Protein AF-A0A060BRG8-F1 (afdb_monomer_lite)

Structure (mmCIF, N/CA/C/O backbone):
data_AF-A0A060BRG8-F1
#
_entry.id   AF-A0A060BRG8-F1
#
loop_
_atom_site.group_PDB
_atom_site.id
_atom_site.type_symbol
_atom_site.label_atom_id
_atom_site.label_alt_id
_atom_site.label_comp_id
_atom_site.label_asym_id
_atom_site.label_entity_id
_atom_site.label_seq_id
_atom_site.pdbx_PDB_ins_code
_atom_site.Cartn_x
_atom_site.Cartn_y
_atom_site.Cartn_z
_atom_site.occupancy
_atom_site.B_iso_or_equiv
_atom_site.auth_seq_id
_atom_site.auth_comp_id
_atom_site.auth_asym_id
_atom_site.auth_atom_id
_atom_site.pdbx_PDB_model_num
ATOM 1 N N . PRO A 1 1 ? -16.343 -11.434 13.824 1.00 53.38 1 PRO A N 1
ATOM 2 C CA . PRO A 1 1 ? -16.273 -10.760 12.500 1.00 53.38 1 PRO A CA 1
ATOM 3 C C . PRO A 1 1 ? -14.811 -10.622 12.036 1.00 53.38 1 PRO A C 1
ATOM 5 O O . PRO A 1 1 ? -13.941 -10.566 12.901 1.00 53.38 1 PRO A O 1
ATOM 8 N N . PRO A 1 2 ? -14.512 -10.592 10.724 1.00 70.00 2 PRO A N 1
ATOM 9 C CA . PRO A 1 2 ? -13.133 -10.478 10.245 1.00 70.00 2 PRO A CA 1
ATOM 10 C C . PRO A 1 2 ? -12.521 -9.135 10.668 1.00 70.00 2 PRO A C 1
ATOM 12 O O . PRO A 1 2 ? -13.137 -8.090 10.454 1.00 70.00 2 PRO A O 1
ATOM 15 N N . THR A 1 3 ? -11.328 -9.171 11.266 1.00 87.75 3 THR A N 1
ATOM 16 C CA . THR A 1 3 ? -10.588 -8.015 11.819 1.00 87.75 3 THR A CA 1
ATOM 17 C C . THR A 1 3 ? -9.681 -7.322 10.802 1.00 87.75 3 THR A C 1
ATOM 19 O O . THR A 1 3 ? -9.256 -6.196 11.037 1.00 87.75 3 THR A O 1
ATOM 22 N N . VAL A 1 4 ? -9.423 -7.968 9.660 1.00 93.12 4 VAL A N 1
ATOM 23 C CA . VAL A 1 4 ? -8.533 -7.477 8.597 1.00 93.12 4 VAL A CA 1
ATOM 24 C C . VAL A 1 4 ? -8.965 -6.093 8.119 1.00 93.12 4 VAL A C 1
ATOM 26 O O . VAL A 1 4 ? -10.140 -5.893 7.803 1.00 93.12 4 VAL A O 1
ATOM 29 N N . GLN A 1 5 ? -8.019 -5.154 8.069 1.00 95.00 5 GLN A N 1
ATOM 30 C CA . GLN A 1 5 ? -8.232 -3.752 7.682 1.00 95.00 5 GLN A CA 1
ATOM 31 C C . GLN A 1 5 ? -7.740 -3.439 6.266 1.00 95.00 5 GLN A C 1
ATOM 33 O O . GLN A 1 5 ? -8.317 -2.593 5.575 1.00 95.00 5 GLN A O 1
ATOM 38 N N . LEU A 1 6 ? -6.682 -4.131 5.854 1.00 94.62 6 LEU A N 1
ATOM 39 C CA . LEU A 1 6 ? -5.953 -3.928 4.613 1.00 94.62 6 LEU A CA 1
ATOM 40 C C . LEU A 1 6 ? -5.370 -5.269 4.162 1.00 94.62 6 LEU A C 1
ATOM 42 O O . LEU A 1 6 ? -4.968 -6.074 5.001 1.00 94.62 6 LEU A O 1
ATOM 46 N N . ILE A 1 7 ? -5.332 -5.496 2.852 1.00 95.56 7 ILE A N 1
ATOM 47 C CA . ILE A 1 7 ? -4.593 -6.594 2.218 1.00 95.56 7 ILE A CA 1
ATOM 48 C C . ILE A 1 7 ? -3.798 -5.995 1.057 1.00 95.56 7 ILE A C 1
ATOM 50 O O . ILE A 1 7 ? -4.324 -5.152 0.335 1.00 95.56 7 ILE A O 1
ATOM 54 N N . TYR A 1 8 ? -2.559 -6.432 0.871 1.00 96.19 8 TYR A N 1
ATOM 55 C CA . TYR A 1 8 ? -1.716 -6.074 -0.268 1.00 96.19 8 TYR A CA 1
ATOM 56 C C . TYR A 1 8 ? -1.117 -7.337 -0.882 1.00 96.19 8 TYR A C 1
ATOM 58 O O . TYR A 1 8 ? -1.095 -8.388 -0.238 1.00 96.19 8 TYR A O 1
ATOM 66 N N . SER A 1 9 ? -0.660 -7.241 -2.128 1.00 97.12 9 SER A N 1
ATOM 67 C CA . SER A 1 9 ? 0.042 -8.333 -2.801 1.00 97.12 9 SER A CA 1
ATOM 68 C C . SER A 1 9 ? 1.449 -7.939 -3.215 1.00 97.12 9 SER A C 1
ATOM 70 O O . SER A 1 9 ? 1.751 -6.758 -3.4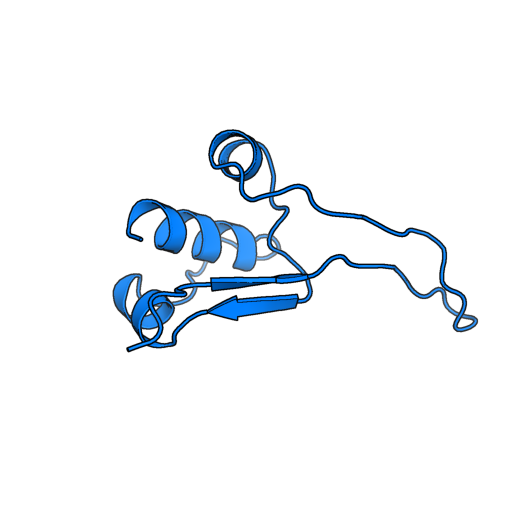16 1.00 97.12 9 SER A O 1
ATOM 72 N N . ASP A 1 10 ? 2.264 -8.961 -3.454 1.00 97.12 10 ASP A N 1
ATOM 73 C CA . ASP A 1 10 ? 3.449 -8.865 -4.299 1.00 97.12 10 ASP A CA 1
ATOM 74 C C . ASP A 1 10 ? 3.095 -8.338 -5.691 1.00 97.12 10 ASP A C 1
ATOM 76 O O . ASP A 1 10 ? 1.929 -8.308 -6.108 1.00 97.12 10 ASP A O 1
ATOM 80 N N . GLU A 1 11 ? 4.119 -7.934 -6.427 1.00 96.25 11 GLU A N 1
ATOM 81 C CA . GLU A 1 11 ? 3.967 -7.398 -7.771 1.00 96.25 11 GLU A CA 1
ATOM 82 C C . GLU A 1 11 ? 5.070 -7.876 -8.706 1.00 96.25 11 GLU A C 1
ATOM 84 O O . GLU A 1 11 ? 6.136 -8.331 -8.298 1.00 96.25 11 GLU A O 1
ATOM 89 N N . ASP A 1 12 ? 4.795 -7.747 -9.996 1.00 97.12 12 ASP A N 1
ATOM 90 C CA . ASP A 1 12 ? 5.759 -7.964 -11.060 1.00 97.12 12 ASP A CA 1
ATOM 91 C C . ASP A 1 12 ? 5.451 -6.977 -12.185 1.00 97.12 12 ASP A C 1
ATOM 93 O O . ASP A 1 12 ? 4.353 -6.415 -12.271 1.00 97.12 12 ASP A O 1
ATOM 97 N N . LYS A 1 13 ? 6.420 -6.768 -13.066 1.00 96.62 13 LYS A N 1
ATOM 98 C CA . LYS A 1 13 ? 6.292 -5.898 -14.228 1.00 96.62 13 LYS A CA 1
ATOM 99 C C . LYS A 1 13 ? 6.213 -6.729 -15.488 1.00 96.62 13 LYS A C 1
ATOM 101 O O . LYS A 1 13 ? 6.904 -7.733 -15.630 1.00 96.62 13 LYS A O 1
ATOM 106 N N . ILE A 1 14 ? 5.384 -6.266 -16.413 1.00 97.75 14 ILE A N 1
ATOM 107 C CA . ILE A 1 14 ? 5.229 -6.851 -17.739 1.00 97.75 14 ILE A CA 1
ATOM 108 C C . ILE A 1 14 ? 5.837 -5.874 -18.745 1.00 97.75 14 ILE A C 1
ATOM 110 O O . ILE A 1 14 ? 5.517 -4.686 -18.713 1.00 97.75 14 ILE A O 1
ATOM 114 N N . ASP A 1 15 ? 6.748 -6.357 -19.587 1.00 97.62 15 ASP A N 1
ATOM 115 C CA . ASP A 1 15 ? 7.345 -5.558 -20.659 1.00 97.62 15 ASP A CA 1
ATOM 116 C C . ASP A 1 15 ? 6.396 -5.393 -21.861 1.00 97.62 15 ASP A C 1
ATOM 118 O O . ASP A 1 15 ? 5.289 -5.934 -21.905 1.00 97.62 15 ASP A O 1
ATOM 122 N N . ASP A 1 16 ? 6.844 -4.653 -22.872 1.00 97.81 16 ASP A N 1
ATOM 123 C CA . ASP A 1 16 ? 6.110 -4.411 -24.120 1.00 97.81 16 ASP A CA 1
ATOM 124 C C . ASP A 1 16 ? 5.820 -5.689 -24.935 1.00 97.81 16 ASP A C 1
ATOM 126 O O . ASP A 1 16 ? 4.983 -5.677 -25.837 1.00 97.81 16 ASP A O 1
ATOM 130 N N . ARG A 1 17 ? 6.476 -6.807 -24.603 1.00 97.88 17 ARG A N 1
ATOM 131 C CA . ARG A 1 17 ? 6.3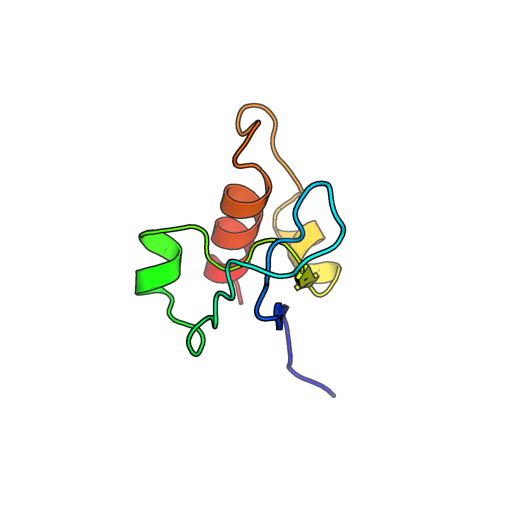03 -8.126 -25.228 1.00 97.88 17 ARG A CA 1
ATOM 132 C C . ARG A 1 17 ? 5.491 -9.089 -24.364 1.00 97.88 17 ARG A C 1
ATOM 134 O O . ARG A 1 17 ? 5.398 -10.269 -24.700 1.00 97.88 17 ARG A O 1
ATOM 141 N N . GLY A 1 18 ? 4.916 -8.622 -23.256 1.00 97.62 18 GLY A N 1
ATOM 142 C CA . GLY A 1 18 ? 4.110 -9.453 -22.365 1.00 97.62 18 GLY A CA 1
ATOM 143 C C . GLY A 1 18 ? 4.926 -10.338 -21.417 1.00 97.62 18 GLY A C 1
ATOM 144 O O . GLY A 1 18 ? 4.364 -11.241 -20.792 1.00 97.62 18 GLY A O 1
ATOM 145 N N . ARG A 1 19 ? 6.240 -10.122 -21.291 1.00 98.38 19 ARG A N 1
ATOM 146 C CA . ARG A 1 19 ? 7.113 -10.929 -20.429 1.00 98.38 19 ARG A CA 1
ATOM 147 C C . ARG A 1 19 ? 7.231 -10.305 -19.046 1.00 98.38 19 ARG A C 1
ATOM 149 O O . ARG A 1 19 ? 7.423 -9.101 -18.911 1.00 98.38 19 ARG A O 1
ATOM 156 N N . ARG A 1 20 ? 7.168 -11.159 -18.028 1.00 98.00 20 ARG A N 1
ATOM 157 C CA . ARG A 1 20 ? 7.457 -10.813 -16.633 1.00 98.00 20 ARG A CA 1
ATOM 158 C C . ARG A 1 20 ? 8.960 -10.672 -16.414 1.00 98.00 20 ARG A C 1
ATOM 160 O O . ARG A 1 20 ? 9.703 -11.510 -16.926 1.00 98.00 20 ARG A O 1
ATOM 167 N N . PHE A 1 21 ? 9.412 -9.638 -15.702 1.00 97.44 21 PHE A N 1
ATOM 168 C CA . PHE A 1 21 ? 10.855 -9.364 -15.612 1.00 97.44 21 PHE A CA 1
ATOM 169 C C . PHE A 1 21 ? 11.359 -8.707 -14.321 1.00 97.44 21 PHE A C 1
ATOM 171 O O . PHE A 1 21 ? 12.574 -8.571 -14.170 1.00 97.44 21 PHE A O 1
ATOM 178 N N . GLN A 1 22 ? 10.496 -8.291 -13.395 1.00 97.25 22 GLN A N 1
ATOM 179 C CA . GLN A 1 22 ? 10.941 -7.618 -12.173 1.00 97.25 22 GLN A CA 1
ATOM 180 C C . GLN A 1 22 ? 10.021 -7.985 -11.002 1.00 97.25 22 GLN A C 1
ATOM 182 O O . GLN A 1 22 ? 9.247 -7.135 -10.552 1.00 97.25 22 GLN A O 1
ATOM 187 N N . PRO A 1 23 ? 10.094 -9.237 -10.510 1.00 96.44 23 PRO A N 1
ATOM 188 C CA . PRO A 1 23 ? 9.302 -9.651 -9.366 1.00 96.44 23 PRO A CA 1
ATOM 189 C C . PRO A 1 23 ? 9.757 -8.890 -8.122 1.00 96.44 23 PRO A C 1
ATOM 191 O O . PRO A 1 23 ? 10.953 -8.778 -7.840 1.00 96.44 23 PRO A O 1
ATOM 194 N N . HIS A 1 24 ? 8.792 -8.386 -7.368 1.00 95.06 24 HIS A N 1
ATOM 195 C CA . HIS A 1 24 ? 9.002 -7.712 -6.102 1.00 95.06 24 HIS A CA 1
ATOM 196 C C . HIS A 1 24 ? 8.112 -8.371 -5.048 1.00 95.06 24 HIS A C 1
ATOM 198 O O . HIS A 1 24 ? 6.898 -8.162 -5.000 1.00 95.06 24 HIS A O 1
ATOM 204 N N . PHE A 1 25 ? 8.757 -9.198 -4.225 1.00 95.94 25 PHE A N 1
ATOM 205 C CA . PHE A 1 25 ? 8.145 -9.847 -3.073 1.00 95.94 25 PHE A CA 1
ATOM 206 C C . PHE A 1 25 ? 8.218 -8.901 -1.881 1.00 95.94 25 PHE A C 1
ATOM 208 O O . PHE A 1 25 ? 9.311 -8.586 -1.400 1.00 95.94 25 PHE A O 1
ATOM 215 N N . LYS A 1 26 ? 7.064 -8.414 -1.440 1.00 95.75 26 LYS A N 1
ATOM 216 C CA . LYS A 1 26 ? 6.964 -7.479 -0.324 1.00 95.75 26 LYS A CA 1
ATOM 217 C C . LYS A 1 26 ? 7.085 -8.257 0.986 1.00 95.75 26 LYS A C 1
ATOM 219 O O . LYS A 1 26 ? 6.602 -9.385 1.078 1.00 95.75 26 LYS A O 1
ATOM 224 N N . PRO A 1 27 ? 7.734 -7.684 2.010 1.00 95.31 27 PRO A N 1
ATOM 225 C CA . PRO A 1 27 ? 7.846 -8.351 3.296 1.00 95.31 27 PRO A CA 1
ATOM 226 C C . PRO A 1 27 ? 6.486 -8.403 3.997 1.00 95.31 27 PRO A C 1
ATOM 228 O O . PRO A 1 27 ? 5.512 -7.768 3.573 1.00 95.31 27 PRO A O 1
ATOM 231 N N . ASP A 1 28 ? 6.459 -9.088 5.138 1.00 95.88 28 ASP A N 1
ATOM 232 C CA . ASP A 1 28 ? 5.429 -8.854 6.143 1.00 95.88 28 ASP A CA 1
ATOM 233 C C . ASP A 1 28 ? 5.355 -7.364 6.498 1.00 95.88 28 ASP A C 1
ATOM 235 O O . ASP A 1 28 ? 6.334 -6.615 6.383 1.00 95.88 28 ASP A O 1
ATOM 239 N N . PHE A 1 29 ? 4.174 -6.933 6.935 1.00 94.50 29 PHE A N 1
ATOM 240 C CA . PHE A 1 29 ? 3.921 -5.526 7.192 1.00 94.50 29 PHE A CA 1
ATOM 241 C C . PHE A 1 29 ? 4.921 -4.956 8.211 1.00 94.50 29 PHE A C 1
ATOM 243 O O . PHE A 1 29 ? 5.009 -5.404 9.354 1.00 94.50 29 PHE A O 1
ATOM 250 N N . SER A 1 30 ? 5.636 -3.915 7.790 1.00 95.25 30 SER A N 1
ATOM 251 C CA . SER A 1 30 ? 6.545 -3.119 8.608 1.00 95.25 30 SER A CA 1
ATOM 252 C C . SER A 1 30 ? 6.174 -1.643 8.516 1.00 95.25 30 SER A C 1
ATOM 254 O O . SER A 1 30 ? 6.158 -1.055 7.428 1.00 95.25 30 SER A O 1
ATOM 256 N N . ILE A 1 31 ? 5.893 -1.039 9.672 1.00 94.56 31 ILE A N 1
ATOM 257 C CA . ILE A 1 31 ? 5.620 0.396 9.784 1.00 94.56 31 ILE A CA 1
ATOM 258 C C . ILE A 1 31 ? 6.866 1.233 9.478 1.00 94.56 31 ILE A C 1
ATOM 260 O O . ILE A 1 31 ? 6.765 2.271 8.828 1.00 94.56 31 ILE A O 1
ATOM 264 N N . ASP A 1 32 ? 8.046 0.765 9.886 1.00 96.00 32 ASP A N 1
ATOM 265 C CA . ASP A 1 32 ? 9.304 1.475 9.650 1.00 96.00 32 ASP A CA 1
ATOM 266 C C . ASP A 1 32 ? 9.629 1.516 8.158 1.00 96.00 32 ASP A C 1
ATOM 268 O O . ASP A 1 32 ? 9.966 2.573 7.622 1.00 96.00 32 ASP A O 1
ATOM 272 N N . LEU A 1 33 ? 9.429 0.392 7.459 1.00 95.25 33 LEU A N 1
ATOM 273 C CA . LEU A 1 33 ? 9.577 0.354 6.008 1.00 95.25 33 LEU A CA 1
ATOM 274 C C . LEU A 1 33 ? 8.549 1.254 5.321 1.00 95.25 33 LEU A C 1
ATOM 276 O O . LEU A 1 33 ? 8.902 1.962 4.384 1.00 95.25 33 LEU A O 1
ATOM 280 N N . MET A 1 34 ? 7.307 1.273 5.813 1.00 95.44 34 MET A N 1
ATOM 281 C CA . MET A 1 34 ? 6.240 2.097 5.242 1.00 95.44 34 MET A CA 1
ATOM 282 C C . MET A 1 34 ? 6.541 3.586 5.392 1.00 95.44 34 MET A C 1
ATOM 284 O O . MET A 1 34 ? 6.170 4.362 4.531 1.00 95.44 34 MET A O 1
ATOM 288 N N . ARG A 1 35 ? 7.204 4.008 6.470 1.00 94.75 35 ARG A N 1
ATOM 289 C CA . ARG A 1 35 ? 7.619 5.408 6.653 1.00 94.75 35 ARG A CA 1
ATOM 290 C C . ARG A 1 35 ? 8.826 5.774 5.787 1.00 94.75 35 ARG A C 1
ATOM 292 O O . ARG A 1 35 ? 8.993 6.943 5.444 1.00 94.75 35 ARG A O 1
ATOM 299 N N . ALA A 1 36 ? 9.656 4.792 5.438 1.00 95.00 36 ALA A N 1
ATOM 300 C CA . ALA A 1 36 ? 10.834 4.979 4.599 1.00 95.00 36 ALA A CA 1
ATOM 301 C C . ALA A 1 36 ? 10.520 4.940 3.093 1.00 95.00 36 ALA A C 1
ATOM 303 O O . ALA A 1 36 ? 11.158 5.660 2.325 1.00 95.00 36 ALA A O 1
ATOM 304 N N . MET A 1 37 ? 9.568 4.109 2.655 1.00 93.56 37 MET A N 1
ATOM 305 C CA . MET A 1 37 ? 9.199 3.967 1.245 1.00 93.56 37 MET A CA 1
ATOM 306 C C . MET A 1 37 ? 7.766 3.464 1.029 1.00 93.56 37 MET A C 1
ATOM 308 O O . MET A 1 37 ? 7.209 2.713 1.829 1.00 93.56 37 MET A O 1
ATOM 312 N N . ASN A 1 38 ? 7.201 3.803 -0.133 1.00 92.69 38 ASN A N 1
ATOM 313 C CA . ASN A 1 38 ? 5.913 3.277 -0.577 1.00 92.69 38 ASN A CA 1
ATOM 314 C C . ASN A 1 38 ? 6.052 1.836 -1.089 1.00 92.69 38 ASN A C 1
ATOM 316 O O . ASN A 1 38 ? 6.426 1.636 -2.243 1.00 92.69 38 ASN A O 1
ATOM 320 N N . TYR A 1 39 ? 5.731 0.845 -0.254 1.00 94.06 39 TYR A N 1
ATOM 321 C CA . TYR A 1 39 ? 5.693 -0.565 -0.673 1.00 94.06 39 TYR A CA 1
ATOM 322 C C . TYR A 1 39 ? 4.279 -1.169 -0.691 1.00 94.06 39 TYR A C 1
ATOM 324 O O . TYR A 1 39 ? 4.115 -2.320 -1.077 1.00 94.06 39 TYR A O 1
ATOM 332 N N . LEU A 1 40 ? 3.237 -0.418 -0.317 1.00 93.81 40 LEU A N 1
ATOM 333 C CA . LEU A 1 40 ? 1.833 -0.867 -0.356 1.00 93.81 40 LEU A CA 1
ATOM 334 C C . LEU A 1 40 ? 1.112 -0.403 -1.631 1.00 93.81 40 LEU A C 1
ATOM 336 O 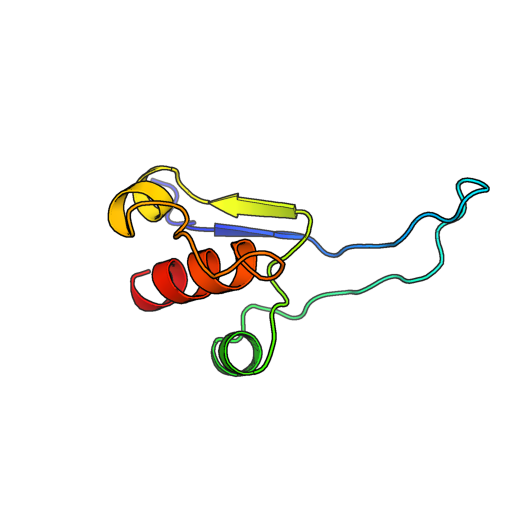O . LEU A 1 40 ? -0.058 -0.017 -1.613 1.00 93.81 40 LEU A O 1
ATOM 340 N N . ASN A 1 41 ? 1.830 -0.409 -2.743 1.00 86.81 41 ASN A N 1
ATOM 341 C CA . ASN A 1 41 ? 1.401 0.063 -4.052 1.00 86.81 41 ASN A CA 1
ATOM 342 C C . ASN A 1 41 ? 0.918 -1.086 -4.963 1.00 86.81 41 ASN A C 1
ATOM 344 O O . ASN A 1 41 ? 0.960 -2.265 -4.603 1.00 86.81 41 ASN A O 1
ATOM 348 N N . HIS A 1 42 ? 0.443 -0.709 -6.156 1.00 91.56 42 HIS A N 1
ATOM 349 C CA . HIS A 1 42 ? -0.055 -1.564 -7.245 1.00 91.56 42 HIS A CA 1
ATOM 350 C C . HIS A 1 42 ? -1.362 -2.325 -6.972 1.00 91.56 42 HIS A C 1
ATOM 352 O O . HIS A 1 42 ? -2.363 -2.042 -7.631 1.00 91.56 42 HIS A O 1
ATOM 358 N N . LEU A 1 43 ? -1.384 -3.256 -6.015 1.00 95.38 43 LEU A N 1
ATOM 359 C CA . LEU A 1 43 ? -2.601 -3.964 -5.608 1.00 95.38 43 LEU A CA 1
ATOM 360 C C . LEU A 1 43 ? -2.715 -3.979 -4.086 1.00 95.38 43 LEU A C 1
ATOM 362 O O . LEU A 1 43 ? -2.171 -4.844 -3.399 1.00 95.38 43 LEU A O 1
ATOM 366 N N . THR A 1 44 ? -3.494 -3.021 -3.590 1.00 95.62 44 THR A N 1
ATOM 367 C CA . THR A 1 44 ? -3.832 -2.880 -2.176 1.00 95.62 44 THR A CA 1
ATOM 368 C C . THR A 1 44 ? -5.329 -2.664 -2.041 1.00 95.62 44 THR A C 1
ATOM 370 O O . THR A 1 44 ? -5.934 -1.848 -2.737 1.00 95.62 44 THR A O 1
ATOM 373 N N . VAL A 1 45 ? -5.943 -3.422 -1.141 1.00 95.94 45 VAL A N 1
ATOM 374 C CA . VAL A 1 45 ? -7.370 -3.380 -0.844 1.00 95.94 45 VAL A CA 1
ATOM 375 C C . VAL A 1 45 ? -7.544 -2.889 0.580 1.00 95.94 45 VAL A C 1
ATOM 377 O O . VAL A 1 45 ? -7.031 -3.486 1.523 1.00 95.94 45 VAL A O 1
ATOM 380 N N . HIS A 1 46 ? -8.324 -1.826 0.741 1.00 96.00 46 HIS A N 1
ATOM 381 C CA . HIS A 1 46 ? -8.693 -1.295 2.047 1.00 96.00 46 HIS A CA 1
ATOM 382 C C . HIS A 1 46 ? -10.156 -1.567 2.346 1.00 96.00 46 HIS A C 1
ATOM 384 O O . HIS A 1 46 ? -11.009 -1.538 1.453 1.00 96.00 46 HIS A O 1
ATOM 390 N N . ARG A 1 47 ? -10.490 -1.676 3.635 1.00 95.75 47 ARG A N 1
ATOM 391 C CA . ARG A 1 47 ? -11.863 -1.384 4.047 1.00 95.75 47 ARG A CA 1
ATOM 392 C C . ARG A 1 47 ? -12.237 0.032 3.635 1.00 95.75 47 ARG A C 1
ATOM 394 O O . ARG A 1 47 ? -11.535 0.993 3.943 1.00 95.75 47 ARG A O 1
ATOM 401 N N . THR A 1 48 ? -13.416 0.170 3.038 1.00 95.75 48 THR A N 1
ATOM 402 C CA . THR A 1 48 ? -13.962 1.471 2.634 1.00 95.75 48 THR A CA 1
ATOM 403 C C . THR A 1 48 ? -14.053 2.460 3.801 1.00 95.75 48 THR A C 1
ATOM 405 O O . THR A 1 48 ? -13.870 3.660 3.603 1.00 95.75 48 THR A O 1
ATOM 408 N N . THR A 1 49 ? -14.298 1.976 5.024 1.00 96.31 49 THR A N 1
ATOM 409 C CA . THR A 1 49 ? -14.332 2.809 6.238 1.00 96.31 49 THR A CA 1
ATOM 410 C C . THR A 1 49 ? -13.012 3.530 6.492 1.00 96.31 49 THR A C 1
ATOM 412 O O . THR A 1 49 ? -13.041 4.674 6.932 1.00 96.31 49 THR A O 1
ATOM 415 N N . ASN A 1 50 ? -11.876 2.919 6.155 1.00 96.81 50 ASN A N 1
ATOM 416 C CA . ASN A 1 50 ? -10.553 3.475 6.438 1.00 96.81 50 ASN A CA 1
ATOM 417 C C . ASN A 1 50 ? -10.249 4.649 5.502 1.00 96.81 50 ASN A C 1
ATOM 419 O O . ASN A 1 50 ? -9.851 5.714 5.963 1.00 96.81 50 ASN A O 1
ATOM 423 N N . ILE A 1 51 ? -10.556 4.497 4.207 1.00 97.25 51 ILE A N 1
ATOM 424 C CA . ILE A 1 51 ? -10.429 5.579 3.215 1.00 97.25 51 ILE A CA 1
ATOM 425 C C . ILE A 1 51 ? -11.324 6.766 3.599 1.00 97.25 51 ILE A C 1
ATOM 427 O O . ILE A 1 51 ? -10.882 7.915 3.589 1.00 97.25 51 ILE A O 1
ATOM 431 N N . ARG A 1 52 ? -12.580 6.495 3.986 1.00 97.69 52 ARG A N 1
ATOM 432 C CA . ARG A 1 52 ? -13.522 7.541 4.418 1.00 97.69 52 ARG A CA 1
ATOM 433 C C . ARG A 1 52 ? -13.053 8.251 5.686 1.00 97.69 52 ARG A C 1
ATOM 435 O O . ARG A 1 52 ? -13.160 9.470 5.757 1.00 97.69 52 ARG A O 1
ATOM 442 N N . ALA A 1 53 ? -12.504 7.518 6.655 1.00 97.50 53 ALA A N 1
ATOM 443 C CA . ALA A 1 53 ? -12.035 8.086 7.918 1.00 97.50 53 ALA A CA 1
ATOM 444 C C . ALA A 1 53 ? -10.888 9.091 7.732 1.00 97.50 53 ALA A C 1
ATOM 446 O O . ALA A 1 53 ? -10.7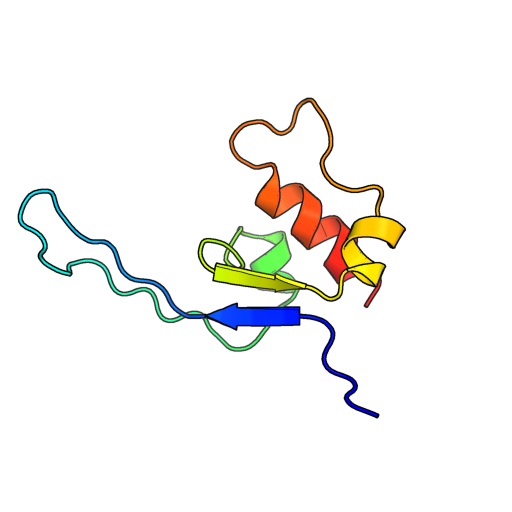72 10.037 8.513 1.00 97.50 53 ALA A O 1
ATOM 447 N N . VAL A 1 54 ? -10.051 8.908 6.706 1.00 97.94 54 VAL A N 1
ATOM 448 C CA . VAL A 1 54 ? -8.940 9.822 6.395 1.00 97.94 54 VAL A CA 1
ATOM 449 C C . VAL A 1 54 ? -9.298 10.903 5.371 1.00 97.94 54 VAL A C 1
ATOM 451 O O . VAL A 1 54 ? -8.453 11.744 5.079 1.00 97.94 54 VAL A O 1
ATOM 454 N N . GLY A 1 55 ? -10.526 10.904 4.838 1.00 97.62 55 GLY A N 1
ATOM 455 C CA . GLY A 1 55 ? -11.004 11.905 3.877 1.00 97.62 55 GLY A CA 1
ATOM 456 C C . GLY A 1 55 ? -10.627 11.645 2.413 1.00 97.62 55 GLY A C 1
ATOM 457 O O . GLY A 1 55 ? -10.754 12.549 1.597 1.00 97.62 55 GLY A O 1
ATOM 458 N N . GLY A 1 56 ? -10.186 10.433 2.057 1.00 97.19 56 GLY A N 1
ATOM 459 C CA . GLY A 1 56 ? -9.786 10.101 0.684 1.00 97.19 56 GLY A CA 1
ATOM 460 C C . GLY A 1 56 ? -8.445 10.712 0.264 1.00 97.19 56 GLY A C 1
ATOM 461 O O . GLY A 1 56 ? -7.584 10.974 1.108 1.00 97.19 56 GLY A O 1
ATOM 462 N N . TRP A 1 57 ? -8.243 10.871 -1.045 1.00 97.25 57 TRP A N 1
ATOM 463 C CA . TRP A 1 57 ? -7.041 11.470 -1.638 1.00 97.25 57 TRP A CA 1
ATOM 464 C C . TRP A 1 57 ? -7.001 12.990 -1.454 1.00 97.25 57 TRP A C 1
ATOM 466 O O . TRP A 1 57 ? -8.042 13.631 -1.318 1.00 97.25 57 TRP A O 1
ATOM 476 N N . ARG A 1 58 ? -5.790 13.556 -1.457 1.00 97.31 58 ARG A N 1
ATOM 477 C CA . ARG A 1 58 ? -5.538 14.994 -1.312 1.00 97.31 58 ARG A CA 1
ATOM 478 C C . ARG A 1 58 ? -4.870 15.545 -2.568 1.00 97.31 58 ARG A C 1
ATOM 480 O O . ARG A 1 58 ? -3.989 14.889 -3.118 1.00 97.31 58 ARG A O 1
ATOM 487 N N . GLU A 1 59 ? -5.275 16.741 -2.980 1.00 97.25 59 GLU A N 1
ATOM 488 C CA . GLU A 1 59 ? -4.577 17.508 -4.018 1.00 97.25 59 GLU A CA 1
ATOM 489 C C . GLU A 1 59 ? -3.157 17.873 -3.554 1.00 97.25 59 GLU A C 1
ATOM 491 O O . GLU A 1 59 ? -2.921 18.072 -2.356 1.00 97.25 59 GLU A O 1
ATOM 496 N N . GLY A 1 60 ? -2.212 17.955 -4.495 1.00 97.50 60 GLY A N 1
ATOM 497 C CA . GLY A 1 60 ? -0.811 18.307 -4.230 1.00 97.50 60 GLY A CA 1
ATOM 498 C C . GLY A 1 60 ? 0.113 17.115 -3.953 1.00 97.50 60 GLY A C 1
ATOM 499 O O . GLY A 1 60 ? 1.288 17.317 -3.651 1.00 97.50 60 GLY A O 1
ATOM 500 N N . PHE A 1 61 ? -0.398 15.884 -4.046 1.00 96.75 61 PHE A N 1
ATOM 501 C CA . PHE A 1 61 ? 0.374 14.641 -3.891 1.00 96.75 61 PHE A CA 1
ATOM 502 C C . PHE A 1 61 ? 0.510 13.864 -5.204 1.00 96.75 61 PHE A C 1
ATOM 504 O O . PHE A 1 61 ? 0.778 12.663 -5.198 1.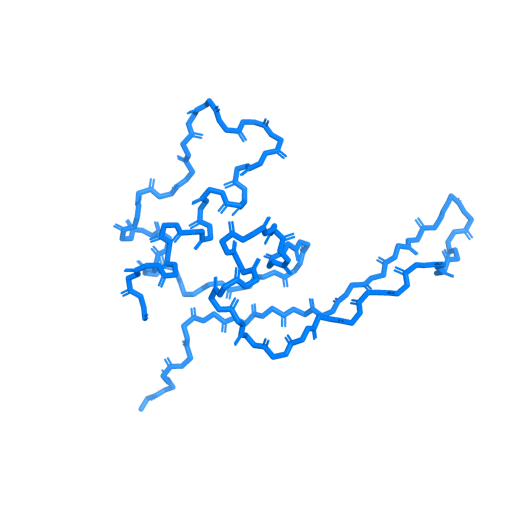00 96.75 61 PHE A O 1
ATOM 511 N N . GLU A 1 62 ? 0.295 14.513 -6.347 1.00 96.38 62 GLU A N 1
ATOM 512 C CA . GLU A 1 62 ? 0.293 13.874 -7.657 1.00 96.38 62 GLU A CA 1
ATOM 513 C C . GLU A 1 62 ? 1.599 13.110 -7.931 1.00 96.38 62 GLU A C 1
ATOM 515 O O . GLU A 1 62 ? 2.694 13.650 -7.811 1.00 96.38 62 GLU A O 1
ATOM 520 N N . GLY A 1 63 ? 1.482 11.821 -8.266 1.00 94.06 63 GLY A N 1
ATOM 521 C CA . GLY A 1 63 ? 2.615 10.898 -8.405 1.00 94.06 63 GLY A CA 1
ATOM 522 C C . GL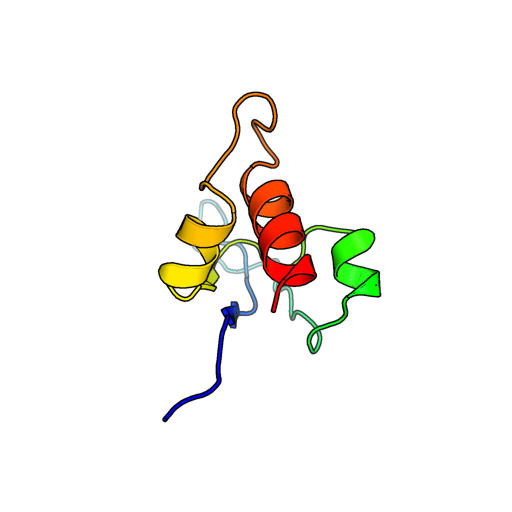Y A 1 63 ? 2.966 10.118 -7.130 1.00 94.06 63 GLY A C 1
ATOM 523 O O . GLY A 1 63 ? 3.769 9.193 -7.194 1.00 94.06 63 GLY A O 1
ATOM 524 N N . SER A 1 64 ? 2.356 10.453 -5.990 1.00 95.25 64 SER A N 1
ATOM 525 C CA . SER A 1 64 ? 2.519 9.773 -4.693 1.00 95.25 64 SER A CA 1
ATOM 526 C C . SER A 1 64 ? 1.210 9.706 -3.888 1.00 95.25 64 SER A C 1
ATOM 528 O O . SER A 1 64 ? 1.223 9.538 -2.666 1.00 95.25 64 SER A O 1
ATOM 530 N N . GLN A 1 65 ? 0.059 9.861 -4.554 1.00 96.12 65 GLN A N 1
ATOM 531 C CA . GLN A 1 65 ? -1.234 10.005 -3.879 1.00 96.12 65 GLN A CA 1
ATOM 532 C C . GLN A 1 65 ? -1.621 8.744 -3.091 1.00 96.12 65 GLN A C 1
ATOM 534 O O . GLN A 1 65 ? -2.308 8.825 -2.073 1.00 96.12 65 GLN A O 1
ATOM 539 N N . ASP A 1 66 ? -1.209 7.574 -3.576 1.00 95.12 66 ASP A N 1
ATOM 540 C CA . ASP A 1 66 ? -1.379 6.282 -2.918 1.00 95.12 66 ASP A CA 1
ATOM 541 C C . ASP A 1 66 ? -0.523 6.180 -1.651 1.00 95.12 66 ASP A C 1
ATOM 543 O O . ASP A 1 66 ? -1.023 5.754 -0.611 1.00 95.12 66 ASP A O 1
ATOM 547 N N . TYR A 1 67 ? 0.728 6.645 -1.702 1.00 96.94 67 TYR A N 1
ATOM 548 C CA . TYR A 1 67 ? 1.612 6.668 -0.540 1.00 96.94 67 TYR A CA 1
ATOM 549 C C . TYR A 1 67 ? 1.058 7.559 0.575 1.00 96.94 67 TYR A C 1
ATOM 551 O O . TYR A 1 67 ? 0.956 7.125 1.724 1.00 96.94 67 TYR A O 1
ATOM 559 N N . ASP A 1 68 ? 0.623 8.772 0.221 1.00 97.44 68 ASP A N 1
ATOM 560 C CA . ASP A 1 68 ? -0.030 9.699 1.148 1.00 97.44 68 ASP A CA 1
ATOM 561 C C . ASP A 1 68 ? -1.268 9.078 1.812 1.00 97.44 68 ASP A C 1
ATOM 563 O O . ASP A 1 68 ? -1.441 9.143 3.034 1.00 97.44 68 ASP A O 1
ATOM 567 N N . LEU A 1 69 ? -2.143 8.473 1.003 1.00 97.06 69 LEU A N 1
ATOM 568 C CA . LEU A 1 69 ? -3.356 7.833 1.496 1.00 97.06 69 LEU A CA 1
ATOM 569 C C . LEU A 1 69 ? -3.025 6.690 2.459 1.00 97.06 69 LEU A C 1
ATOM 571 O O . LEU A 1 69 ? -3.605 6.615 3.545 1.00 97.06 69 LEU A O 1
ATOM 575 N N . ASN A 1 70 ? -2.086 5.827 2.074 1.00 96.94 70 ASN A N 1
ATOM 576 C CA . ASN A 1 70 ? -1.684 4.671 2.862 1.00 96.94 70 ASN A CA 1
ATOM 577 C C . ASN A 1 70 ? -1.094 5.085 4.210 1.00 96.94 70 ASN A C 1
ATOM 579 O O . ASN A 1 70 ? -1.527 4.558 5.233 1.00 96.94 70 ASN A O 1
ATOM 583 N N . LEU A 1 71 ? -0.184 6.066 4.239 1.00 96.94 71 LEU A N 1
ATOM 584 C CA . LEU A 1 71 ? 0.392 6.580 5.485 1.00 96.94 71 LEU A CA 1
ATOM 585 C C . LEU A 1 71 ? -0.698 7.072 6.444 1.00 96.94 71 LEU A C 1
ATOM 587 O O . LEU A 1 71 ? -0.734 6.669 7.604 1.00 96.94 71 LEU A O 1
ATOM 591 N N . ARG A 1 72 ? -1.647 7.880 5.957 1.00 97.19 72 ARG A N 1
ATOM 592 C CA . ARG A 1 72 ? -2.739 8.396 6.799 1.00 97.19 72 ARG A CA 1
ATOM 593 C C . ARG A 1 72 ? -3.666 7.305 7.328 1.00 97.19 72 ARG A C 1
ATOM 595 O O . ARG A 1 72 ? -4.209 7.468 8.420 1.00 97.19 72 ARG A O 1
ATOM 602 N N . ILE A 1 73 ? -3.896 6.240 6.557 1.00 96.94 73 ILE A N 1
ATOM 603 C CA . ILE A 1 73 ? -4.715 5.099 6.989 1.00 96.94 73 ILE A CA 1
ATOM 604 C C . ILE A 1 73 ? -3.983 4.292 8.061 1.00 96.94 73 ILE A C 1
ATOM 606 O O . ILE A 1 73 ? -4.582 3.966 9.081 1.00 96.94 73 ILE A O 1
ATOM 610 N N . ILE A 1 74 ? -2.708 3.985 7.830 1.00 96.00 74 ILE A N 1
ATOM 611 C CA . ILE A 1 74 ? -1.897 3.112 8.685 1.00 96.00 74 ILE A CA 1
ATOM 612 C C . ILE A 1 74 ? -1.687 3.709 10.075 1.00 96.00 74 ILE A C 1
ATOM 614 O O . ILE A 1 74 ? -1.723 2.980 11.055 1.00 96.00 74 ILE A O 1
ATOM 618 N N . GLU A 1 75 ? -1.575 5.032 10.188 1.00 94.88 75 GLU A N 1
ATOM 619 C CA . GLU A 1 75 ? -1.481 5.724 11.483 1.00 94.88 75 GLU A CA 1
ATOM 620 C C . GLU A 1 75 ? -2.786 5.663 12.319 1.00 94.88 75 GLU A C 1
ATOM 622 O O . GLU A 1 75 ? -2.858 6.251 13.397 1.00 94.88 75 GLU A O 1
ATOM 627 N N . ARG A 1 76 ? -3.850 4.998 11.836 1.00 91.88 76 ARG A N 1
ATOM 628 C CA . ARG A 1 76 ? -5.165 4.926 12.505 1.00 91.88 76 ARG A CA 1
ATOM 629 C C . ARG A 1 76 ? -5.709 3.517 12.738 1.00 91.88 76 ARG A C 1
ATOM 631 O O . ARG A 1 76 ? -6.788 3.412 13.328 1.00 91.88 76 ARG A O 1
ATOM 638 N N . ILE A 1 77 ? -5.051 2.473 12.237 1.00 90.56 77 ILE A N 1
ATOM 639 C CA . ILE A 1 77 ? -5.556 1.088 12.280 1.00 90.56 77 ILE A CA 1
ATOM 640 C C . ILE A 1 77 ? -4.700 0.170 13.139 1.00 90.56 77 ILE A C 1
ATOM 642 O O . ILE A 1 77 ? -3.501 0.466 13.315 1.00 90.56 77 ILE A O 1
#

Radius of gyration: 14.05 Å; chains: 1; bounding box: 27×29×38 Å

Sequence (77 aa):
PPTVQLIYSDEDKIDDRGRRFQPHFKPDFSIDLMRAMNYLNHLTVHRTTNIRAVGGWREGFEGSQDYDLNLRIIERI

Organism: NCBI:txid157278

Foldseek 3Di:
DDPDFKDAAWDFDADPVRDTDGTDHDDPDDPVVLVVDPPRDDDMDGDPVLCVVQPHFDPPCPPCRVSVSVNSSVVPD

Secondary structure (DSSP, 8-state):
-----EEE--B--B-TTS-B---B---S--HHHHHHS--S-SSEEE-HHHHHHTTS--TT-TT-HHHHHHHHHHTT-

InterPro domains:
  IPR029044 Nucleotide-diphospho-sugar transferases [G3DSA:3.90.550.10] (1-77)
  IPR029044 Nucleotide-diphospho-sugar transferases [SSF53448] (4-75)

pLDDT: mean 94.88, std 5.96, range [53.38, 98.38]